Protein AF-A0A9P4YGN9-F1 (afdb_monomer)

Radius of gyration: 20.14 Å; Cα contacts (8 Å, |Δi|>4): 136; chains: 1; bounding box: 48×30×46 Å

Nearest PDB structures (foldseek):
  3uib-assembly1_A  TM=5.111E-01  e=1.344E-01  Leishmania major
  6cqh-assembly2_B  TM=7.975E-01  e=5.232E-01  Homo sapiens
  5ax3-assembly1_A  TM=6.054E-01  e=2.167E+00  Homo sapiens
  6b2q-assembly1_A  TM=4.683E-01  e=1.098E+00  Mycobacterium tuberculosis
  6xms-assembly1_A  TM=5.790E-01  e=3.778E+00  Saccharomyces cerevisiae S288C

Mean predicted aligned error: 13.99 Å

pLDDT: mean 80.53, std 13.24, range [50.22, 95.88]

Sequence (123 aa):
MASVGTRIVGESGNQYIIERLLQEKKPPDIRVCLANNRTEKFILKSVHNFDYYHDDSITAFLKHINVLWNGFDETTPCEPFALWKGVDPVIKDSIAGLTDIDPKKRLTAQEILNHSWFQGVKD

InterPro domains:
  IPR011009 Protein kinase-like domain superfamily [SSF56112] (65-121)

Secondary structure (DSSP, 8-state):
-PPTT-EEE-TTS-EEEEEEEEEEETTTTEEEEEEE-SS-EEEEEPPP--GGGS--SHHHHHHHHHHHHHTSSSSS----GGG-TTS-HHHHHHHHHHT-SSTTTSPPHHHHHTSTTTTT---

Foldseek 3Di:
DDDQQDWDQDPVRQIKGFHAWPDADPVVGWTWTWIDSVPDIDIDIDDPPPVLPPDPDPVSVVVVVVVVVVCQDPVRHPDQLLRDPPDDNQVSVLVNLCPPPPPVSRDDPVRSCVGPVNPPDDD

Solvent-accessible surface area (backbone atoms only — not comparable to full-atom values): 7559 Å² total; per-residue (Å²): 132,86,51,70,72,34,75,46,69,48,96,88,70,49,56,34,33,29,70,38,81,75,45,79,42,77,87,68,82,37,36,32,28,38,25,32,60,90,84,54,81,44,81,48,65,55,72,78,84,54,82,65,71,79,44,88,46,69,64,40,53,50,50,48,53,47,51,57,46,65,62,39,35,99,89,45,58,77,72,53,70,70,70,56,82,96,59,59,69,57,58,32,53,54,52,36,33,62,61,38,85,53,74,89,69,29,52,49,79,70,58,51,62,71,31,75,74,46,62,86,69,77,132

Structure (mmCIF, N/CA/C/O backbone):
data_AF-A0A9P4YGN9-F1
#
_entry.id   AF-A0A9P4YGN9-F1
#
loop_
_atom_site.group_PDB
_atom_site.id
_atom_site.type_symbol
_atom_site.label_atom_id
_atom_site.label_alt_id
_atom_site.label_comp_id
_atom_site.label_asym_id
_atom_site.label_entity_id
_atom_site.label_seq_id
_atom_site.pdbx_PDB_ins_code
_atom_site.Cartn_x
_atom_site.Cartn_y
_atom_site.Cartn_z
_atom_site.occupancy
_atom_site.B_iso_or_equiv
_atom_site.auth_seq_id
_atom_site.auth_comp_id
_atom_site.auth_asym_id
_atom_site.auth_atom_id
_atom_site.pdbx_PDB_model_num
ATOM 1 N N . MET A 1 1 ? -2.400 -2.899 25.090 1.00 58.50 1 MET A N 1
ATOM 2 C CA . MET A 1 1 ? -2.646 -3.054 23.635 1.00 58.50 1 MET A CA 1
ATOM 3 C C . MET A 1 1 ? -4.144 -3.190 23.415 1.00 58.50 1 MET A C 1
ATOM 5 O O . MET A 1 1 ? -4.767 -3.946 24.148 1.00 58.50 1 MET A O 1
ATOM 9 N N . ALA A 1 2 ? -4.722 -2.446 22.473 1.00 63.22 2 ALA A N 1
ATOM 10 C CA . ALA A 1 2 ? -6.170 -2.385 22.280 1.00 63.22 2 ALA A CA 1
ATOM 11 C C . ALA A 1 2 ? -6.736 -3.723 21.753 1.00 63.22 2 ALA A C 1
ATOM 13 O O . ALA A 1 2 ? -6.263 -4.252 20.745 1.00 63.22 2 ALA A O 1
ATOM 14 N N . SER A 1 3 ? -7.711 -4.284 22.466 1.00 77.06 3 SER A N 1
ATOM 15 C CA . SER A 1 3 ? -8.490 -5.475 22.098 1.00 77.06 3 SER A CA 1
ATOM 16 C C . SER A 1 3 ? -9.819 -5.078 21.448 1.00 77.06 3 SER A C 1
ATOM 18 O O . SER A 1 3 ? -10.210 -3.911 21.483 1.00 77.06 3 SER A O 1
ATOM 20 N N . VAL A 1 4 ? -10.552 -6.042 20.887 1.00 85.44 4 VAL A N 1
ATOM 21 C CA . VAL A 1 4 ? -11.946 -5.816 20.465 1.00 85.44 4 VAL A CA 1
ATOM 22 C C . VAL A 1 4 ? -12.747 -5.190 21.616 1.00 85.44 4 VAL A C 1
ATOM 24 O O . VAL A 1 4 ? -12.571 -5.568 22.774 1.00 85.44 4 VAL A O 1
ATOM 27 N N . GLY A 1 5 ? -13.558 -4.179 21.302 1.00 87.69 5 GLY A N 1
ATOM 28 C CA . GLY A 1 5 ? -14.295 -3.357 22.264 1.00 87.69 5 GLY A CA 1
ATOM 29 C C . GLY A 1 5 ? -13.498 -2.188 22.855 1.00 87.69 5 GLY A C 1
ATOM 30 O O . GLY A 1 5 ? -14.076 -1.339 23.530 1.00 87.69 5 GLY A O 1
ATOM 31 N N . THR A 1 6 ? -12.192 -2.090 22.588 1.00 91.69 6 THR A N 1
ATOM 32 C CA . THR A 1 6 ? -11.387 -0.958 23.067 1.00 91.69 6 THR A CA 1
ATOM 33 C C . THR A 1 6 ? -11.770 0.318 22.333 1.00 91.69 6 THR A C 1
ATOM 35 O O . THR A 1 6 ? -11.850 0.341 21.102 1.00 91.69 6 THR A O 1
ATOM 38 N N . ARG A 1 7 ? -11.949 1.394 23.100 1.00 92.44 7 ARG A N 1
ATOM 39 C CA . ARG A 1 7 ? -12.134 2.745 22.578 1.00 92.44 7 ARG A CA 1
ATOM 40 C C . ARG A 1 7 ? -10.779 3.410 22.350 1.00 92.44 7 ARG A C 1
ATOM 42 O O . ARG A 1 7 ? -9.950 3.447 23.256 1.00 92.44 7 ARG A O 1
ATOM 49 N N . ILE A 1 8 ? -10.582 3.954 21.158 1.00 90.12 8 ILE A N 1
ATOM 50 C CA . ILE A 1 8 ? -9.401 4.716 20.752 1.00 90.12 8 ILE A CA 1
ATOM 51 C C . ILE A 1 8 ? -9.837 6.146 20.457 1.00 90.12 8 ILE A C 1
ATOM 53 O O . ILE A 1 8 ? -10.877 6.362 19.838 1.00 90.12 8 ILE A O 1
ATOM 57 N N . VAL A 1 9 ? -9.034 7.113 20.888 1.00 91.12 9 VAL A N 1
ATOM 58 C CA . VAL A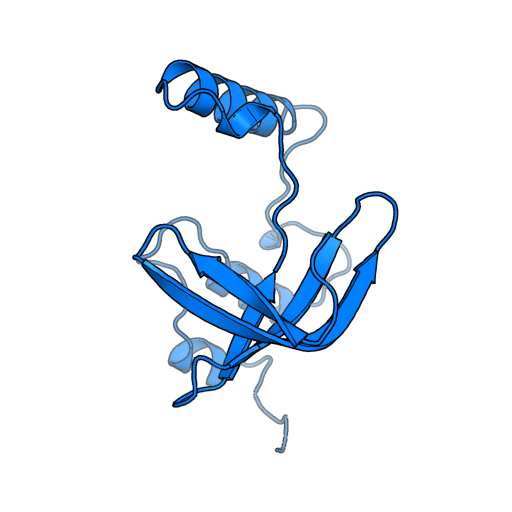 1 9 ? -9.186 8.519 20.512 1.00 91.12 9 VAL A CA 1
ATOM 59 C C . VAL A 1 9 ? -7.988 8.880 19.644 1.00 91.12 9 VAL A C 1
ATOM 61 O O . VAL A 1 9 ? -6.852 8.718 20.082 1.00 91.12 9 VAL A O 1
ATOM 64 N N . GLY A 1 10 ? -8.236 9.281 18.399 1.00 84.88 10 GLY A N 1
ATOM 65 C CA . GLY A 1 10 ? -7.186 9.789 17.519 1.00 84.88 10 GLY A CA 1
ATOM 66 C C . G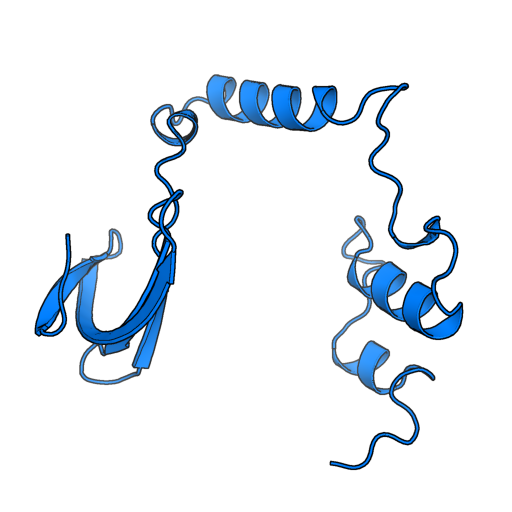LY A 1 10 ? -6.774 11.205 17.916 1.00 84.88 10 GLY A C 1
ATOM 67 O O . GLY A 1 10 ? -7.530 11.908 18.583 1.00 84.88 10 GLY A O 1
ATOM 68 N N . GLU A 1 11 ? -5.611 11.659 17.455 1.00 82.38 11 GLU A N 1
ATOM 69 C CA . GLU A 1 11 ? -5.108 13.018 17.727 1.00 82.38 11 GLU A CA 1
ATOM 70 C C . GLU A 1 11 ? -6.025 14.122 17.182 1.00 82.38 11 GLU A C 1
ATOM 72 O O . GLU A 1 11 ? -6.102 15.209 17.741 1.00 82.38 11 GLU A O 1
ATOM 77 N N . SER A 1 12 ? -6.814 13.814 16.149 1.00 83.56 12 SER A N 1
ATOM 78 C CA . SER A 1 12 ? -7.887 14.683 15.649 1.00 83.56 12 SER A CA 1
ATOM 79 C C . SER A 1 12 ? -9.100 14.793 16.588 1.00 83.56 12 SER A C 1
ATOM 81 O O . SER A 1 12 ? -10.075 15.455 16.248 1.00 83.56 12 SER A O 1
ATOM 83 N N . GLY A 1 13 ? -9.095 14.113 17.740 1.00 88.69 13 GLY A N 1
ATOM 84 C CA . GLY A 1 13 ? -10.211 14.042 18.691 1.00 88.69 13 GLY A CA 1
ATOM 85 C C . GLY A 1 13 ? -11.294 13.019 18.326 1.00 88.69 13 GLY A C 1
ATOM 86 O O . GLY A 1 13 ? -12.186 12.744 19.131 1.00 88.69 13 GLY A O 1
ATOM 87 N N . ASN A 1 14 ? -11.207 12.412 17.139 1.00 89.69 14 ASN A N 1
ATOM 88 C CA . ASN A 1 14 ? -12.155 11.402 16.676 1.00 89.69 14 ASN A CA 1
ATOM 89 C C . ASN A 1 14 ? -12.0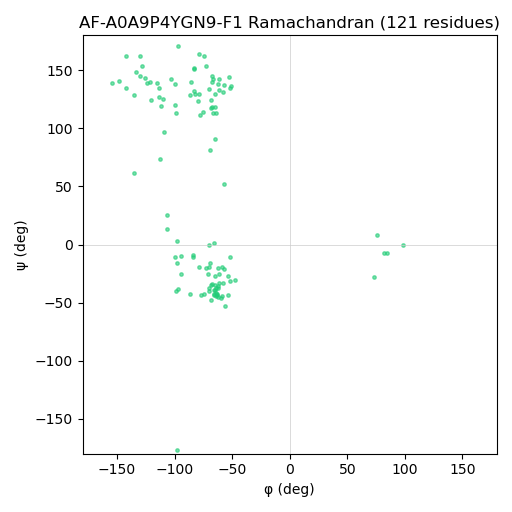80 10.122 17.511 1.00 89.69 14 ASN A C 1
ATOM 91 O O . ASN A 1 14 ? -11.000 9.675 17.900 1.00 89.69 14 ASN A O 1
ATOM 95 N N . GLN A 1 15 ? -13.235 9.507 17.757 1.00 94.19 15 GLN A N 1
ATOM 96 C CA . GLN A 1 15 ? -13.353 8.341 18.625 1.00 94.19 15 GLN A CA 1
ATOM 97 C C . GLN A 1 15 ? -13.766 7.107 17.843 1.00 94.19 15 GLN A C 1
ATOM 99 O O . GLN A 1 15 ? -14.723 7.133 17.073 1.00 94.19 15 GLN A O 1
ATOM 104 N N . TYR A 1 16 ? -13.078 6.009 18.118 1.00 94.44 16 TYR A N 1
ATOM 105 C CA . TYR A 1 16 ? -13.241 4.747 17.423 1.00 94.44 16 TYR A CA 1
ATOM 106 C C . TYR A 1 16 ? -13.414 3.618 18.429 1.00 94.44 16 TYR A C 1
ATOM 108 O O . TYR A 1 16 ? -12.786 3.624 19.487 1.00 94.44 16 TYR A O 1
ATOM 116 N N . ILE A 1 17 ? -14.233 2.628 18.101 1.00 95.12 17 ILE A N 1
ATOM 117 C CA . ILE A 1 17 ? -14.328 1.370 18.845 1.00 95.12 17 ILE A CA 1
ATOM 118 C C . ILE A 1 17 ? -13.807 0.263 17.939 1.00 95.12 17 ILE A C 1
ATOM 120 O O . ILE A 1 17 ? -14.270 0.133 16.808 1.00 95.12 17 ILE A O 1
ATOM 124 N N . ILE A 1 18 ? -12.851 -0.531 18.424 1.00 94.75 18 ILE A N 1
ATOM 125 C CA . ILE A 1 18 ? -12.366 -1.698 17.678 1.00 94.75 18 ILE A CA 1
ATOM 126 C C . ILE A 1 18 ? -13.474 -2.749 17.622 1.00 94.75 18 ILE A C 1
ATOM 128 O O . ILE A 1 18 ? -13.855 -3.305 18.650 1.00 94.75 18 ILE A O 1
ATOM 132 N N . GLU A 1 19 ? -13.935 -3.076 16.421 1.00 93.81 19 GLU A N 1
ATOM 133 C CA . GLU A 1 19 ? -14.906 -4.149 16.190 1.00 93.81 19 GLU A CA 1
ATOM 134 C C . GLU A 1 19 ? -14.221 -5.500 16.021 1.00 93.81 19 GLU A C 1
ATOM 136 O O . GLU A 1 19 ? -14.696 -6.517 16.524 1.00 93.81 19 GLU A O 1
ATOM 141 N N . ARG A 1 20 ? -13.114 -5.530 15.272 1.00 93.50 20 ARG A N 1
ATOM 142 C CA . ARG A 1 20 ? -12.480 -6.784 14.863 1.00 93.50 20 ARG A CA 1
ATOM 143 C C . ARG A 1 20 ? -10.995 -6.596 14.586 1.00 93.50 20 ARG A C 1
ATOM 145 O O . ARG A 1 20 ? -10.599 -5.642 13.926 1.00 93.50 20 ARG A O 1
ATOM 152 N N . LEU A 1 21 ? -10.184 -7.553 15.023 1.00 92.00 21 LEU A N 1
ATOM 153 C CA . LEU A 1 21 ? -8.799 -7.697 14.578 1.00 92.00 21 LEU A CA 1
ATOM 154 C C . LEU A 1 21 ? -8.784 -8.398 13.212 1.00 92.00 21 LEU A C 1
ATOM 156 O O . LEU A 1 21 ? -9.345 -9.484 13.067 1.00 92.00 21 LEU A O 1
ATOM 160 N N . LEU A 1 22 ? -8.181 -7.761 12.212 1.00 92.81 22 LEU A N 1
ATOM 161 C CA . LEU A 1 22 ? -8.072 -8.282 10.845 1.00 92.81 22 LEU A CA 1
ATOM 162 C C . LEU A 1 22 ? -6.726 -8.963 10.604 1.00 92.81 22 LEU A C 1
ATOM 164 O O . LEU A 1 22 ? -6.672 -9.989 9.937 1.00 92.81 22 LEU A O 1
ATOM 168 N N . GLN A 1 23 ? -5.651 -8.404 11.159 1.00 90.06 23 GLN A N 1
ATOM 169 C CA . GLN A 1 23 ? -4.305 -8.949 11.024 1.00 90.06 23 GLN A CA 1
ATOM 170 C C . GLN A 1 23 ? -3.485 -8.658 12.277 1.00 90.06 23 GLN A C 1
ATOM 172 O O . GLN A 1 23 ? -3.547 -7.555 12.821 1.00 90.06 23 GLN A O 1
ATOM 177 N N . GLU A 1 24 ? -2.674 -9.629 12.686 1.00 89.06 24 GLU A N 1
ATOM 178 C CA . GLU A 1 24 ? -1.637 -9.471 13.700 1.00 89.06 24 GLU A CA 1
ATOM 179 C C . GLU A 1 24 ? -0.354 -10.145 13.207 1.00 89.06 24 GLU A C 1
ATOM 181 O O . GLU A 1 24 ? -0.378 -11.295 12.768 1.00 89.06 24 GLU A O 1
ATOM 186 N N . LYS A 1 25 ? 0.762 -9.417 13.251 1.00 82.81 25 LYS A N 1
ATOM 187 C CA . LYS A 1 25 ? 2.100 -9.934 12.953 1.00 82.81 25 LYS A CA 1
ATOM 188 C C . LYS A 1 25 ? 2.983 -9.727 14.179 1.00 82.81 25 LYS A C 1
ATOM 190 O O . LYS A 1 25 ? 2.884 -8.691 14.821 1.00 82.81 25 LYS A O 1
ATOM 195 N N . LYS A 1 26 ? 3.829 -10.712 14.490 1.00 80.81 26 LYS A N 1
ATOM 196 C CA . LYS A 1 26 ? 4.853 -10.651 15.542 1.00 80.81 26 LYS A CA 1
ATOM 197 C C . LYS A 1 26 ? 6.122 -11.371 15.081 1.00 80.81 26 LYS A C 1
ATOM 199 O O . LYS A 1 26 ? 6.000 -12.507 14.630 1.00 80.81 26 LYS A O 1
ATOM 204 N N . PRO A 1 27 ? 7.323 -10.805 15.277 1.00 71.56 27 PRO A N 1
ATOM 205 C CA . PRO A 1 27 ? 7.690 -9.394 15.163 1.00 71.56 27 PRO A CA 1
ATOM 206 C C . PRO A 1 27 ? 7.740 -8.942 13.682 1.00 71.56 27 PRO A C 1
ATOM 208 O O . PRO A 1 27 ? 8.006 -9.755 12.793 1.00 71.56 27 PRO A O 1
ATOM 211 N N . PRO A 1 28 ? 7.519 -7.650 13.388 1.00 63.47 28 PRO A N 1
ATOM 212 C CA . PRO A 1 28 ? 7.184 -6.590 14.335 1.00 63.47 28 PRO A CA 1
ATOM 213 C C . PRO A 1 28 ? 5.666 -6.599 14.638 1.00 63.47 28 PRO A C 1
ATOM 215 O O . PRO A 1 28 ? 4.903 -7.084 13.805 1.00 63.47 28 PRO A O 1
ATOM 218 N N . ASP A 1 29 ? 5.268 -6.143 15.838 1.00 74.56 29 ASP A N 1
ATOM 219 C CA . ASP A 1 29 ? 3.896 -6.050 16.417 1.00 74.56 29 ASP A CA 1
ATOM 220 C C . ASP A 1 29 ? 2.875 -5.218 15.568 1.00 74.56 29 ASP A C 1
ATOM 222 O O . ASP A 1 29 ? 2.257 -4.261 16.046 1.00 74.56 29 ASP A O 1
ATOM 226 N N . ILE A 1 30 ? 2.722 -5.516 14.271 1.00 82.75 30 ILE A N 1
ATOM 227 C CA . ILE A 1 30 ? 1.777 -4.831 13.373 1.00 82.75 30 ILE A CA 1
ATOM 228 C C . ILE A 1 30 ? 0.391 -5.391 13.641 1.00 82.75 30 ILE A C 1
ATOM 230 O O . ILE A 1 30 ? 0.174 -6.602 13.551 1.00 82.75 30 ILE A O 1
ATOM 234 N N . ARG A 1 31 ? -0.577 -4.502 13.862 1.00 87.56 31 ARG A N 1
ATOM 235 C CA . ARG A 1 31 ? -1.995 -4.855 13.925 1.00 87.56 31 ARG A CA 1
ATOM 236 C C . ARG A 1 31 ? -2.806 -4.049 12.930 1.00 87.56 31 ARG A C 1
ATOM 238 O O . ARG A 1 31 ? -2.585 -2.853 12.765 1.00 87.56 31 ARG A O 1
ATOM 245 N N . VAL A 1 32 ? -3.754 -4.710 12.283 1.00 91.94 32 VAL A N 1
ATOM 246 C CA . VAL A 1 32 ? -4.768 -4.075 11.439 1.00 91.94 32 VAL A CA 1
ATOM 247 C C . VAL A 1 32 ? -6.122 -4.432 12.026 1.00 91.94 32 VAL A C 1
ATOM 249 O O . VAL A 1 32 ? -6.428 -5.610 12.203 1.00 91.94 32 VAL A O 1
ATOM 252 N N . CYS A 1 33 ? -6.925 -3.425 12.341 1.00 92.94 33 CYS A N 1
ATOM 253 C CA . CYS A 1 33 ? -8.216 -3.569 12.994 1.00 92.94 33 CYS A CA 1
ATOM 254 C C . CYS A 1 33 ? -9.309 -2.886 12.174 1.00 92.94 33 CYS A C 1
ATOM 256 O O . CYS A 1 33 ? -9.102 -1.803 11.633 1.00 92.94 33 CYS A O 1
ATOM 258 N N . LEU A 1 34 ? -10.493 -3.488 12.148 1.00 94.44 34 LEU A N 1
ATOM 259 C CA . LEU A 1 34 ? -11.724 -2.809 11.775 1.00 94.44 34 LEU A CA 1
ATOM 260 C C . LEU A 1 34 ? -12.251 -2.065 13.003 1.00 94.44 34 LEU A C 1
ATOM 262 O O . LEU A 1 34 ? -12.382 -2.658 14.080 1.00 94.44 34 LEU A O 1
ATOM 266 N N . ALA A 1 35 ? -12.562 -0.789 12.842 1.00 95.88 35 ALA A N 1
ATOM 267 C CA . ALA A 1 35 ? -13.158 0.045 13.870 1.00 95.88 35 ALA A CA 1
ATOM 268 C C . ALA A 1 35 ? -14.382 0.786 13.329 1.00 95.88 35 ALA A C 1
ATOM 270 O O . ALA A 1 35 ? -14.533 0.927 12.118 1.00 95.88 35 ALA A O 1
ATOM 271 N N . ASN A 1 36 ? -15.235 1.289 14.215 1.00 94.88 36 ASN A N 1
ATOM 272 C CA . ASN A 1 36 ? -16.321 2.194 13.845 1.00 94.88 36 ASN A CA 1
ATOM 273 C C . ASN A 1 36 ? -16.314 3.455 14.712 1.00 94.88 36 ASN A C 1
ATOM 275 O O . ASN A 1 36 ? -15.865 3.416 15.860 1.00 94.88 36 ASN A O 1
ATOM 279 N N . ASN A 1 37 ? -16.849 4.552 14.179 1.00 92.56 37 ASN A N 1
ATOM 280 C CA . ASN A 1 37 ? -17.112 5.792 14.921 1.00 92.56 37 ASN A CA 1
ATOM 281 C C . ASN A 1 37 ? -18.620 5.996 15.191 1.00 92.56 37 ASN A C 1
ATOM 283 O O . ASN A 1 37 ? -19.065 7.128 15.358 1.00 92.56 37 ASN A O 1
ATOM 287 N N . ARG A 1 38 ? -19.402 4.902 15.235 1.00 87.56 38 ARG A N 1
ATOM 288 C CA . ARG A 1 38 ? -20.883 4.821 15.235 1.00 87.56 38 ARG A CA 1
ATOM 289 C C . ARG A 1 38 ? -21.565 5.117 13.902 1.00 87.56 38 ARG A C 1
ATOM 291 O O . ARG A 1 38 ? -22.644 4.580 13.672 1.00 87.56 38 ARG A O 1
ATOM 298 N N . THR A 1 39 ? -20.958 5.932 13.050 1.00 91.06 39 THR A N 1
ATOM 299 C CA . THR A 1 39 ? -21.538 6.337 11.762 1.00 91.06 39 THR A CA 1
ATOM 300 C C . THR A 1 39 ? -20.966 5.512 10.613 1.00 91.06 39 THR A C 1
ATOM 302 O O . THR A 1 39 ? -21.688 5.102 9.710 1.00 91.06 39 THR A O 1
A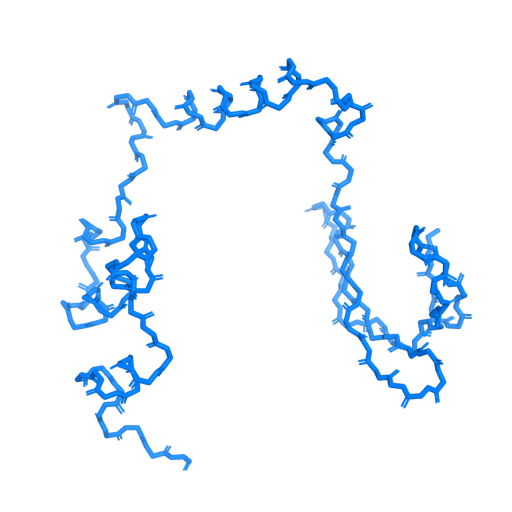TOM 305 N N . GLU A 1 40 ? -19.665 5.240 10.665 1.00 94.31 40 GLU A N 1
ATOM 306 C CA . GLU A 1 40 ? -18.876 4.688 9.568 1.00 94.31 40 GLU A CA 1
ATOM 307 C C . GLU A 1 40 ? -17.842 3.680 10.078 1.00 94.31 40 GLU A C 1
ATOM 309 O O . GLU A 1 40 ? -17.501 3.646 11.268 1.00 94.31 40 GLU A O 1
ATOM 314 N N . LYS A 1 41 ? -17.334 2.856 9.156 1.00 94.88 41 LYS A N 1
ATOM 315 C CA . LYS A 1 41 ? -16.296 1.853 9.414 1.00 94.88 41 LYS A CA 1
ATOM 316 C C . LYS A 1 41 ? -14.938 2.322 8.900 1.00 94.88 41 LYS A C 1
ATOM 318 O O . LYS A 1 41 ? -14.837 2.885 7.817 1.00 94.88 41 LYS A O 1
ATOM 323 N N . PHE A 1 42 ? -13.894 2.006 9.655 1.00 95.06 42 PHE A N 1
ATOM 324 C CA . PHE A 1 42 ? -12.514 2.413 9.412 1.00 95.06 42 PHE A CA 1
ATOM 325 C C . PHE A 1 42 ? -11.565 1.232 9.551 1.00 95.06 42 PHE A C 1
ATOM 327 O O . PHE A 1 42 ? -11.766 0.347 10.383 1.00 95.06 42 PHE A O 1
ATOM 334 N N . ILE A 1 43 ? -10.480 1.266 8.782 1.00 94.25 43 ILE A N 1
ATOM 335 C CA . ILE A 1 43 ? -9.341 0.371 8.967 1.00 94.25 43 ILE A CA 1
ATOM 336 C C . ILE A 1 43 ? -8.267 1.129 9.743 1.00 94.25 43 ILE A C 1
ATOM 338 O O . ILE A 1 43 ? -7.684 2.085 9.237 1.00 94.25 43 ILE A O 1
ATOM 342 N N . LEU A 1 44 ? -8.003 0.701 10.976 1.00 91.62 44 LEU A N 1
ATOM 343 C CA . LEU A 1 44 ? -6.944 1.247 11.818 1.00 91.62 44 LEU A CA 1
ATOM 344 C C . LEU A 1 44 ? -5.736 0.318 11.763 1.00 91.62 44 LEU A C 1
ATOM 346 O O . LEU A 1 44 ? -5.824 -0.851 12.142 1.00 91.62 44 LEU A O 1
ATOM 350 N N . LYS A 1 45 ? -4.600 0.840 11.306 1.00 90.06 45 LYS A N 1
ATOM 351 C CA . LYS A 1 45 ? -3.334 0.110 11.254 1.00 90.06 45 LYS 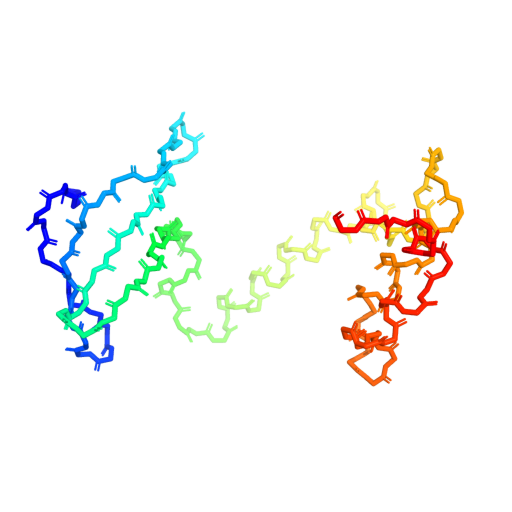A CA 1
ATOM 352 C C . LYS A 1 45 ? -2.380 0.682 12.290 1.00 90.06 45 LYS A C 1
ATOM 354 O O . LYS A 1 45 ? -2.086 1.873 12.270 1.00 90.06 45 LYS A O 1
ATOM 359 N N . SER A 1 46 ? -1.869 -0.172 13.168 1.00 83.19 46 SER A N 1
ATOM 360 C CA . SER A 1 46 ? -0.745 0.181 14.022 1.00 83.19 46 SER A CA 1
ATOM 361 C C . SER A 1 46 ? 0.471 0.423 13.141 1.00 83.19 46 SER A C 1
ATOM 363 O O . SER A 1 46 ? 0.929 -0.471 12.424 1.00 83.19 46 SER A O 1
ATOM 365 N N . VAL A 1 47 ? 0.973 1.648 13.189 1.00 73.00 47 VAL A N 1
ATOM 366 C CA . VAL A 1 47 ? 2.292 1.969 12.666 1.00 73.00 47 VAL A CA 1
ATOM 367 C C . VAL A 1 47 ? 3.274 1.610 13.766 1.00 73.00 47 VAL A C 1
ATOM 369 O O . VAL A 1 47 ? 3.040 1.917 14.936 1.00 73.00 47 VAL A O 1
ATOM 372 N N . HIS A 1 48 ? 4.336 0.894 13.410 1.00 66.56 48 HIS A N 1
ATOM 373 C CA . HIS A 1 48 ? 5.396 0.672 14.372 1.00 66.56 48 HIS A CA 1
ATOM 374 C C . HIS A 1 48 ? 5.917 1.997 14.861 1.00 66.56 48 HIS A C 1
ATOM 376 O O . HIS A 1 48 ? 6.120 2.916 14.069 1.00 66.56 48 HIS A O 1
ATOM 382 N N . ASN A 1 49 ? 6.141 2.053 16.169 1.00 59.12 49 ASN A N 1
ATOM 383 C CA . ASN A 1 49 ? 6.890 3.129 16.751 1.00 59.12 49 ASN A CA 1
ATOM 384 C C . ASN A 1 49 ? 8.340 2.974 16.302 1.00 59.12 49 ASN A C 1
ATOM 386 O O . ASN A 1 49 ? 9.164 2.343 16.954 1.00 59.12 49 ASN A O 1
ATOM 390 N N . PHE A 1 50 ? 8.601 3.440 15.093 1.00 59.56 50 PHE A N 1
ATOM 391 C CA . PHE A 1 50 ? 9.931 3.716 14.628 1.00 59.56 50 PHE A CA 1
ATOM 392 C C . PHE A 1 50 ? 10.408 4.835 15.551 1.00 59.56 50 PHE A C 1
ATOM 394 O O . PHE A 1 50 ? 9.852 5.930 15.501 1.00 59.56 50 PHE A O 1
ATOM 401 N N . ASP A 1 51 ? 11.403 4.561 16.402 1.00 55.66 51 ASP A N 1
ATOM 402 C CA . ASP A 1 51 ? 11.994 5.542 17.337 1.00 55.66 51 ASP A CA 1
ATOM 403 C C . ASP A 1 51 ? 12.429 6.854 16.642 1.00 55.66 51 ASP A C 1
ATOM 405 O O . ASP A 1 51 ? 12.718 7.862 17.274 1.00 55.66 51 ASP A O 1
ATOM 409 N N . TYR A 1 52 ? 12.434 6.838 15.314 1.00 51.69 52 TYR A N 1
ATOM 410 C CA . TYR A 1 52 ? 12.686 7.919 14.382 1.00 51.69 52 TYR A CA 1
ATOM 411 C C . TYR A 1 52 ? 11.595 9.007 14.306 1.00 51.69 52 TYR A C 1
ATOM 413 O O . TYR A 1 52 ? 11.911 10.087 13.821 1.00 51.69 52 TYR A O 1
ATOM 421 N N . TYR A 1 53 ? 10.351 8.764 14.747 1.00 50.22 53 TYR A N 1
ATOM 422 C CA . TYR A 1 53 ? 9.251 9.753 14.676 1.00 50.22 53 TYR A CA 1
ATOM 423 C C . TYR A 1 53 ? 9.000 10.530 15.983 1.00 50.22 53 TYR A C 1
ATOM 425 O O . TYR A 1 53 ? 8.074 11.327 16.027 1.00 50.22 53 TYR A O 1
ATOM 433 N N . HIS A 1 54 ? 9.789 10.320 17.047 1.00 55.25 54 HIS A N 1
ATOM 434 C CA . HIS A 1 54 ? 9.638 11.087 18.309 1.00 55.25 54 HIS A CA 1
ATOM 435 C C . HIS A 1 54 ? 10.345 12.432 18.309 1.00 55.25 54 HIS A C 1
ATOM 437 O O . HIS A 1 54 ? 10.177 13.221 19.234 1.00 55.25 54 HIS A O 1
ATOM 443 N N . ASP A 1 55 ? 11.180 12.665 17.308 1.00 57.25 55 ASP A N 1
ATOM 444 C CA . ASP A 1 55 ? 11.882 13.918 17.143 1.00 57.25 55 ASP A CA 1
ATOM 445 C C . ASP A 1 55 ? 11.258 14.627 15.939 1.00 57.25 55 ASP A C 1
ATOM 447 O O . ASP A 1 55 ? 11.577 14.339 14.789 1.00 57.25 55 ASP A O 1
ATOM 451 N N . ASP A 1 56 ? 10.327 15.544 16.217 1.00 58.19 56 ASP A N 1
ATOM 452 C CA . ASP A 1 56 ? 9.685 16.406 15.214 1.00 58.19 56 ASP A CA 1
ATOM 453 C C . ASP A 1 56 ? 10.679 17.386 14.563 1.00 58.19 56 ASP A C 1
ATOM 455 O O . ASP A 1 56 ? 10.305 18.217 13.727 1.00 58.19 56 ASP A O 1
ATOM 459 N N . SER A 1 57 ? 11.964 17.343 14.939 1.00 66.56 57 SER A N 1
ATOM 460 C CA . SER A 1 57 ? 12.962 18.167 14.287 1.00 66.56 57 SER A CA 1
ATOM 461 C C . SER A 1 57 ? 13.179 17.719 12.846 1.00 66.56 57 SER A C 1
ATOM 463 O O . SER A 1 57 ? 13.313 16.540 12.503 1.00 66.56 57 SER A O 1
ATOM 465 N N . ILE A 1 58 ? 13.337 18.721 11.985 1.00 64.50 58 ILE A N 1
ATOM 466 C CA . ILE A 1 58 ? 13.823 18.561 10.613 1.00 64.50 58 ILE A CA 1
ATOM 467 C C . ILE A 1 58 ? 15.087 17.678 10.583 1.00 64.50 58 ILE A C 1
ATOM 469 O O . ILE A 1 58 ? 15.290 16.928 9.634 1.00 64.50 58 ILE A O 1
ATOM 473 N N . THR A 1 59 ? 15.909 17.692 11.636 1.00 66.75 59 THR A N 1
ATOM 474 C CA . THR A 1 59 ? 17.119 16.873 11.767 1.00 66.75 59 THR A CA 1
ATOM 475 C C . THR A 1 59 ? 16.830 15.373 11.792 1.00 66.75 59 THR A C 1
ATOM 477 O O . THR A 1 59 ? 17.539 14.614 11.128 1.00 66.75 59 THR A O 1
ATOM 480 N N . ALA A 1 60 ? 15.803 14.920 12.510 1.00 63.00 60 ALA A N 1
ATOM 481 C CA . ALA A 1 60 ? 15.441 13.504 12.551 1.00 63.00 60 ALA A CA 1
ATOM 482 C C . ALA A 1 60 ? 14.851 13.027 11.220 1.00 63.00 60 ALA A C 1
ATOM 484 O O . ALA A 1 60 ? 15.231 11.964 10.720 1.00 63.00 60 ALA A O 1
ATOM 485 N N . PHE A 1 61 ? 14.022 13.859 10.584 1.00 63.41 61 PHE A N 1
ATOM 486 C CA . PHE A 1 61 ? 13.519 13.602 9.234 1.00 63.41 61 PHE A CA 1
ATOM 487 C C . PHE A 1 61 ? 14.651 13.540 8.195 1.00 63.41 61 PHE A C 1
ATOM 489 O O . PHE A 1 61 ? 14.717 12.602 7.400 1.00 63.41 61 PHE A O 1
ATOM 496 N N . LEU A 1 62 ? 15.601 14.479 8.235 1.00 66.62 62 LEU A N 1
ATOM 497 C CA . LEU A 1 62 ? 16.775 14.472 7.357 1.00 66.62 62 LEU A CA 1
ATOM 498 C C . LEU A 1 62 ? 17.679 13.266 7.622 1.00 66.62 62 LEU A C 1
ATOM 500 O O . LEU A 1 62 ? 18.175 12.658 6.677 1.00 66.62 62 LEU A O 1
ATOM 504 N N . LYS A 1 63 ? 17.860 12.871 8.886 1.00 66.06 63 LYS A N 1
ATOM 505 C CA . LYS A 1 63 ? 18.590 11.648 9.243 1.00 66.06 63 LYS A CA 1
ATOM 506 C C . LYS A 1 63 ? 17.895 10.407 8.682 1.00 66.06 63 LYS A C 1
ATOM 508 O O . LYS A 1 63 ? 18.581 9.501 8.223 1.00 66.06 63 LYS A O 1
ATOM 513 N N . HIS A 1 64 ? 16.564 10.372 8.669 1.00 64.88 64 HIS A N 1
ATOM 514 C CA . HIS A 1 64 ? 15.795 9.276 8.083 1.00 64.88 64 HIS A CA 1
ATOM 515 C C . HIS A 1 64 ? 15.916 9.224 6.559 1.00 64.88 64 HIS A C 1
ATOM 517 O O . HIS A 1 64 ? 16.232 8.162 6.023 1.00 64.88 64 HIS A O 1
ATOM 523 N N . ILE A 1 65 ? 15.750 10.362 5.873 1.00 69.56 65 ILE A N 1
ATOM 524 C CA . ILE A 1 65 ? 16.035 10.455 4.435 1.00 69.56 65 ILE A CA 1
ATOM 525 C C . ILE A 1 65 ? 17.452 9.965 4.170 1.00 69.56 65 ILE A C 1
ATOM 527 O O . ILE A 1 65 ? 17.647 9.172 3.263 1.00 69.56 65 ILE A O 1
ATOM 531 N N . ASN A 1 66 ? 18.422 10.360 4.993 1.00 65.06 66 ASN A N 1
ATOM 532 C CA . ASN A 1 66 ? 19.802 9.931 4.836 1.00 65.06 66 ASN A CA 1
ATOM 533 C C . ASN A 1 66 ? 19.975 8.419 5.065 1.00 65.06 66 ASN A C 1
ATOM 535 O O . ASN A 1 66 ? 20.718 7.787 4.334 1.00 65.06 66 ASN A O 1
ATOM 539 N N . VAL A 1 67 ? 19.297 7.795 6.033 1.00 66.12 67 VAL A N 1
ATOM 540 C CA . VAL A 1 67 ? 19.351 6.329 6.222 1.00 66.12 67 VAL A CA 1
ATOM 541 C C . VAL A 1 67 ? 18.714 5.591 5.045 1.00 66.12 67 VAL A C 1
ATOM 543 O O . VAL A 1 67 ? 19.292 4.620 4.569 1.00 66.12 67 VAL A O 1
ATOM 546 N N . LEU A 1 68 ? 17.562 6.052 4.551 1.00 68.94 68 LEU A N 1
ATOM 547 C CA . LEU A 1 68 ? 16.941 5.482 3.354 1.00 68.94 68 LEU A CA 1
ATOM 548 C C . LEU A 1 68 ? 17.839 5.671 2.127 1.00 68.94 68 LEU A C 1
ATOM 550 O O . LEU A 1 68 ? 18.044 4.728 1.377 1.00 68.94 68 LEU A O 1
ATOM 554 N N . TRP A 1 69 ? 18.421 6.859 1.963 1.00 63.50 69 TRP A N 1
ATOM 555 C CA . TRP A 1 69 ? 19.320 7.186 0.860 1.00 63.50 69 TRP A CA 1
ATOM 556 C C . TRP A 1 69 ? 20.622 6.387 0.920 1.00 63.50 69 TRP A C 1
ATOM 558 O O . TRP A 1 69 ? 21.045 5.861 -0.093 1.00 63.50 69 TRP A O 1
ATOM 568 N N . ASN A 1 70 ? 21.232 6.223 2.097 1.00 60.75 70 ASN A N 1
ATOM 569 C CA . ASN A 1 70 ? 22.427 5.387 2.271 1.00 60.75 70 ASN A CA 1
ATOM 570 C C . ASN A 1 70 ? 22.116 3.887 2.197 1.00 60.75 70 ASN A C 1
ATOM 572 O O . ASN A 1 70 ? 23.017 3.094 1.961 1.00 60.75 70 ASN A O 1
ATOM 576 N N . GLY A 1 71 ? 20.858 3.484 2.396 1.00 61.62 71 GLY A N 1
ATOM 577 C CA . GLY A 1 71 ? 20.396 2.142 2.039 1.00 61.62 71 GLY A CA 1
ATOM 578 C C . GLY A 1 71 ? 20.347 1.917 0.525 1.00 61.62 71 GLY A C 1
ATOM 579 O O . GLY A 1 71 ? 20.295 0.772 0.086 1.00 61.62 71 GLY A O 1
ATOM 580 N N . PHE A 1 72 ? 20.388 3.001 -0.253 1.00 61.84 72 PHE A N 1
ATOM 581 C CA . PHE A 1 72 ? 20.478 3.020 -1.704 1.00 61.84 72 PHE A CA 1
ATOM 582 C C . PHE A 1 72 ? 21.825 3.597 -2.148 1.00 61.84 72 PHE A C 1
ATOM 584 O O . PHE A 1 72 ? 21.912 4.729 -2.617 1.00 61.84 72 PHE A O 1
ATOM 591 N N . ASP A 1 73 ? 22.894 2.827 -1.981 1.00 59.66 73 ASP A N 1
ATOM 592 C CA . ASP A 1 73 ? 24.230 3.226 -2.426 1.00 59.66 73 ASP A CA 1
ATOM 593 C C . ASP A 1 73 ? 24.598 2.608 -3.789 1.00 59.66 73 ASP A C 1
ATOM 595 O O . ASP A 1 73 ? 23.801 1.918 -4.426 1.00 59.66 73 ASP A O 1
ATOM 599 N N . GLU A 1 74 ? 25.824 2.860 -4.254 1.00 59.31 74 GLU A N 1
ATOM 600 C CA . GLU A 1 74 ? 26.349 2.291 -5.505 1.00 59.31 74 GLU A CA 1
ATOM 601 C C . GLU A 1 74 ? 26.365 0.749 -5.508 1.00 59.31 74 GLU A C 1
ATOM 603 O O . GLU A 1 74 ? 26.408 0.134 -6.574 1.00 59.31 74 GLU A O 1
ATOM 608 N N . THR A 1 75 ? 26.314 0.115 -4.331 1.00 65.62 75 THR A N 1
ATOM 609 C CA . THR A 1 75 ? 26.326 -1.344 -4.157 1.00 65.62 75 THR A CA 1
ATOM 610 C C . THR A 1 75 ? 24.923 -1.944 -4.047 1.00 65.62 75 THR A C 1
ATOM 612 O O . THR A 1 75 ? 24.732 -3.105 -4.408 1.00 65.62 75 THR A O 1
ATOM 615 N N . THR A 1 76 ? 23.937 -1.160 -3.600 1.00 64.06 76 THR A N 1
ATOM 616 C CA . THR A 1 76 ? 22.527 -1.558 -3.464 1.00 64.06 76 THR A CA 1
ATOM 617 C C . THR A 1 76 ? 21.602 -0.464 -4.009 1.00 64.06 76 THR A C 1
ATOM 619 O O . THR A 1 76 ? 20.803 0.101 -3.262 1.00 64.06 76 THR A O 1
ATOM 622 N N . PRO A 1 77 ? 21.679 -0.115 -5.306 1.00 63.75 77 PRO A N 1
ATOM 623 C CA . PRO A 1 77 ? 20.818 0.924 -5.850 1.00 63.75 77 PRO A CA 1
ATOM 624 C C . PRO A 1 77 ? 19.349 0.507 -5.711 1.00 63.75 77 PRO A C 1
ATOM 626 O O . PRO A 1 77 ? 19.007 -0.663 -5.907 1.00 63.75 77 PRO A O 1
ATOM 629 N N . CYS A 1 78 ? 18.463 1.464 -5.407 1.00 67.75 78 CYS A N 1
ATOM 630 C CA . CYS A 1 78 ? 17.027 1.238 -5.568 1.00 67.75 78 CYS A CA 1
ATOM 631 C C . CYS A 1 78 ? 16.766 1.056 -7.059 1.00 67.75 78 CYS A C 1
ATOM 633 O O . CYS A 1 78 ? 16.600 2.036 -7.784 1.00 67.75 78 CYS A O 1
ATOM 635 N N . GLU A 1 79 ? 16.809 -0.182 -7.539 1.00 71.69 79 GLU A N 1
ATOM 636 C CA . GLU A 1 79 ? 16.540 -0.472 -8.935 1.00 71.69 79 GLU A CA 1
ATOM 637 C C . GLU A 1 79 ? 15.056 -0.151 -9.189 1.00 71.69 79 GLU A C 1
ATOM 639 O O . GLU A 1 79 ? 14.188 -0.822 -8.613 1.00 71.69 79 GLU A O 1
ATOM 644 N N . PRO A 1 80 ? 14.731 0.880 -10.003 1.00 73.38 80 PRO A N 1
ATOM 645 C CA . PRO A 1 80 ? 13.353 1.189 -10.342 1.00 73.38 80 PRO A CA 1
ATOM 646 C C . PRO A 1 80 ? 12.690 -0.068 -10.881 1.00 73.38 80 PRO A C 1
ATOM 648 O O . PRO A 1 80 ? 13.322 -0.837 -11.606 1.00 73.38 80 PRO A O 1
ATOM 651 N N . PHE A 1 81 ? 11.407 -0.265 -10.585 1.00 77.25 81 PHE A N 1
ATOM 652 C CA . PHE A 1 81 ? 10.683 -1.457 -11.034 1.00 77.25 81 PHE A CA 1
ATOM 653 C C . PHE A 1 81 ? 10.818 -1.692 -12.555 1.00 77.25 81 PHE A C 1
ATOM 655 O O . PHE A 1 81 ? 10.905 -2.828 -13.020 1.00 77.25 81 PHE A O 1
ATOM 662 N N . ALA A 1 82 ? 10.949 -0.605 -13.325 1.00 74.44 82 ALA A N 1
ATOM 663 C CA . ALA A 1 82 ? 11.229 -0.596 -14.761 1.00 74.44 82 ALA A CA 1
ATOM 664 C C . ALA A 1 82 ? 12.522 -1.331 -15.194 1.00 74.44 82 ALA A C 1
ATOM 666 O O . ALA A 1 82 ? 12.636 -1.738 -16.351 1.00 74.44 82 ALA A O 1
ATOM 667 N N . LEU A 1 83 ? 13.489 -1.537 -14.299 1.00 80.88 83 LEU A N 1
ATOM 668 C CA . LEU A 1 83 ? 14.763 -2.202 -14.594 1.00 80.88 83 LEU A CA 1
ATOM 669 C C . LEU A 1 83 ? 14.798 -3.681 -14.156 1.00 80.88 83 LEU A C 1
ATOM 671 O O . LEU A 1 83 ? 15.665 -4.430 -14.603 1.00 80.88 83 LEU A O 1
ATOM 675 N N . TRP A 1 84 ? 13.811 -4.150 -13.382 1.00 84.44 84 TRP A N 1
ATOM 676 C CA . TRP A 1 84 ? 13.807 -5.508 -12.822 1.00 84.44 84 TRP A CA 1
ATOM 677 C C . TRP A 1 84 ? 13.807 -6.595 -13.904 1.00 84.44 84 TRP A C 1
ATOM 679 O O . TRP A 1 84 ? 13.016 -6.570 -14.849 1.00 84.44 84 TRP A O 1
ATOM 689 N N . LYS A 1 85 ? 14.665 -7.608 -13.774 1.00 86.88 85 LYS A N 1
ATOM 690 C CA . LYS A 1 85 ? 14.757 -8.716 -14.744 1.00 86.88 85 LYS A CA 1
ATOM 691 C C . LYS A 1 85 ? 13.698 -9.791 -14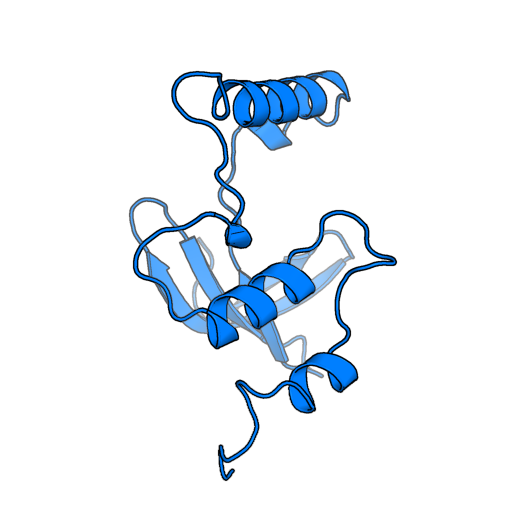.474 1.00 86.88 85 LYS A C 1
ATOM 693 O O . LYS A 1 85 ? 13.283 -9.990 -13.341 1.00 86.88 85 LYS A O 1
ATOM 698 N N . GLY A 1 86 ? 13.269 -10.501 -15.522 1.00 89.56 86 GLY A N 1
ATOM 699 C CA . GLY A 1 86 ? 12.326 -11.627 -15.401 1.00 89.56 86 GLY A CA 1
ATOM 700 C C . GLY A 1 86 ? 10.858 -11.242 -15.171 1.00 89.56 86 GLY A C 1
ATOM 701 O O . GLY A 1 86 ? 10.036 -12.115 -14.920 1.00 89.56 86 GLY A O 1
ATOM 702 N N . VAL A 1 87 ? 10.526 -9.955 -15.268 1.00 88.75 87 VAL A N 1
ATOM 703 C CA . VAL A 1 87 ? 9.152 -9.446 -15.185 1.00 88.75 87 VAL A CA 1
ATOM 704 C C . VAL A 1 87 ? 8.626 -9.194 -16.596 1.00 88.75 87 VAL A C 1
ATOM 706 O O . VAL A 1 87 ? 9.360 -8.657 -17.432 1.00 88.75 87 VAL A O 1
ATOM 709 N N . ASP A 1 88 ? 7.369 -9.572 -16.843 1.00 91.44 88 ASP A N 1
ATOM 710 C CA . ASP A 1 88 ? 6.686 -9.336 -18.116 1.00 91.44 88 ASP A CA 1
ATOM 711 C C . ASP A 1 88 ? 6.777 -7.845 -18.531 1.00 91.44 88 ASP A C 1
ATOM 713 O O . ASP A 1 88 ? 6.615 -6.955 -17.691 1.00 91.44 88 ASP A O 1
ATOM 717 N N . PRO A 1 89 ? 7.086 -7.526 -19.800 1.00 90.25 89 PRO A N 1
ATOM 718 C CA . PRO A 1 89 ? 7.263 -6.136 -20.218 1.00 90.25 89 PRO A CA 1
ATOM 719 C C . PRO A 1 89 ? 6.010 -5.268 -20.036 1.00 90.25 89 PRO A C 1
ATOM 721 O O . PRO A 1 89 ? 6.137 -4.091 -19.706 1.00 90.25 89 PRO A O 1
ATOM 724 N N . VAL A 1 90 ? 4.813 -5.836 -20.202 1.00 91.56 90 VAL A N 1
ATOM 725 C CA . VAL A 1 90 ? 3.540 -5.104 -20.146 1.00 91.56 90 VAL A CA 1
ATOM 726 C C . VAL A 1 90 ? 3.158 -4.794 -18.699 1.00 91.56 90 VAL A C 1
ATOM 728 O O . VAL A 1 90 ? 2.777 -3.663 -18.384 1.00 91.56 90 VAL A O 1
ATOM 731 N N . ILE A 1 91 ? 3.303 -5.756 -17.780 1.00 91.12 91 ILE A N 1
ATOM 732 C CA . ILE A 1 91 ? 3.090 -5.458 -16.350 1.00 91.12 91 ILE A CA 1
ATOM 733 C C . ILE A 1 91 ? 4.132 -4.459 -15.842 1.00 91.12 91 ILE A C 1
ATOM 735 O O . ILE A 1 91 ? 3.824 -3.594 -15.020 1.00 91.12 91 ILE A O 1
ATOM 739 N N . LYS A 1 92 ? 5.364 -4.544 -16.349 1.00 92.00 92 LYS A N 1
ATOM 740 C CA . LYS A 1 92 ? 6.441 -3.650 -15.942 1.00 92.00 92 LYS A CA 1
ATOM 741 C C . LYS A 1 92 ? 6.164 -2.201 -16.322 1.00 92.00 92 LYS A C 1
ATOM 743 O O . LYS A 1 92 ? 6.325 -1.331 -15.471 1.00 92.00 92 LYS A O 1
ATOM 748 N N . ASP A 1 93 ? 5.696 -1.969 -17.544 1.00 90.81 93 ASP A N 1
ATOM 749 C CA . ASP A 1 93 ? 5.269 -0.646 -18.009 1.00 90.81 93 ASP A CA 1
ATOM 750 C C . ASP A 1 93 ? 4.128 -0.082 -17.141 1.00 90.81 93 ASP A C 1
ATOM 752 O O . ASP A 1 93 ? 4.204 1.041 -16.643 1.00 90.81 93 ASP A O 1
ATOM 756 N N . SER A 1 94 ? 3.143 -0.930 -16.824 1.00 92.69 94 SER A N 1
ATOM 757 C CA . SER A 1 94 ? 2.006 -0.579 -15.956 1.00 92.69 94 SER A CA 1
ATOM 758 C C . SER A 1 94 ? 2.457 -0.074 -14.580 1.00 92.69 94 SER A C 1
ATOM 760 O O . SER A 1 94 ? 2.046 0.995 -14.121 1.00 92.69 94 SER A O 1
ATOM 762 N N . ILE A 1 95 ? 3.301 -0.853 -13.896 1.00 91.94 95 ILE A N 1
ATOM 763 C CA . ILE A 1 95 ? 3.771 -0.519 -12.547 1.00 91.94 95 ILE A CA 1
ATOM 764 C C . ILE A 1 95 ? 4.726 0.675 -12.589 1.00 91.94 95 ILE A C 1
ATOM 766 O O . ILE A 1 95 ? 4.658 1.522 -11.700 1.00 91.94 95 ILE A O 1
ATOM 770 N N . ALA A 1 96 ? 5.575 0.787 -13.614 1.00 90.38 96 ALA A N 1
ATOM 771 C CA . ALA A 1 96 ? 6.463 1.934 -13.782 1.00 90.38 96 ALA A CA 1
ATOM 772 C C . ALA A 1 96 ? 5.668 3.242 -13.901 1.00 90.38 96 ALA A C 1
ATOM 774 O O . ALA A 1 96 ? 5.958 4.193 -13.179 1.00 90.38 96 ALA A O 1
ATOM 775 N N . GLY A 1 97 ? 4.607 3.265 -14.713 1.00 91.50 97 GLY A N 1
ATOM 776 C CA . GLY A 1 97 ? 3.744 4.439 -14.838 1.00 91.50 97 GLY A CA 1
ATOM 777 C C . GLY A 1 97 ? 2.999 4.791 -13.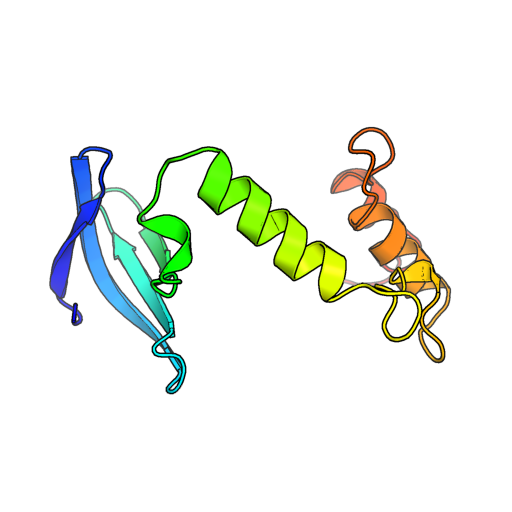544 1.00 91.50 97 GLY A C 1
ATOM 778 O O . GLY A 1 97 ? 2.876 5.965 -13.202 1.00 91.50 97 GLY A O 1
ATOM 779 N N . LEU A 1 98 ? 2.551 3.800 -12.763 1.00 93.12 98 LEU A N 1
ATOM 780 C CA . LEU A 1 98 ? 1.930 4.037 -11.448 1.00 93.12 98 LEU A CA 1
ATOM 781 C C . LEU A 1 98 ? 2.924 4.508 -10.375 1.00 93.12 98 LEU A C 1
ATOM 783 O O . LEU A 1 98 ? 2.522 5.146 -9.400 1.00 93.12 98 LEU A O 1
ATOM 787 N N . THR A 1 99 ? 4.205 4.174 -10.528 1.00 88.31 99 THR A N 1
ATOM 788 C CA . THR A 1 99 ? 5.262 4.458 -9.546 1.00 88.31 99 THR A CA 1
ATOM 789 C C . THR A 1 99 ? 6.198 5.588 -9.975 1.00 88.31 99 THR A C 1
ATOM 791 O O . THR A 1 99 ? 7.219 5.801 -9.323 1.00 88.31 99 THR A O 1
ATOM 794 N N . ASP A 1 100 ? 5.837 6.362 -11.009 1.00 86.00 100 ASP A N 1
ATOM 795 C CA . ASP A 1 100 ? 6.626 7.523 -11.427 1.00 86.00 100 ASP A CA 1
ATOM 796 C C . ASP A 1 100 ? 6.765 8.523 -10.263 1.00 86.00 100 ASP A C 1
ATOM 798 O O . ASP A 1 100 ? 5.800 8.862 -9.555 1.00 86.00 100 ASP A O 1
ATOM 802 N N . ILE A 1 101 ? 8.007 8.953 -10.036 1.00 81.38 101 ILE A N 1
ATOM 803 C CA . ILE A 1 101 ? 8.383 9.893 -8.979 1.00 81.38 101 ILE A CA 1
ATOM 804 C C . ILE A 1 101 ? 7.806 11.278 -9.282 1.00 81.38 101 ILE A C 1
ATOM 806 O O . ILE A 1 101 ? 7.396 11.976 -8.352 1.00 81.38 101 ILE A O 1
ATOM 810 N N . ASP A 1 102 ? 7.734 11.663 -10.558 1.00 80.06 102 ASP A N 1
ATOM 811 C CA . ASP A 1 102 ? 7.087 12.896 -10.985 1.00 80.06 102 ASP A CA 1
ATOM 812 C C . ASP A 1 102 ? 5.561 12.692 -10.995 1.00 80.06 102 ASP A C 1
ATOM 814 O O . ASP A 1 102 ? 5.026 11.970 -11.844 1.00 80.06 102 ASP A O 1
ATOM 818 N N . PRO A 1 103 ? 4.809 13.344 -10.088 1.00 85.75 103 PRO A N 1
ATOM 819 C CA . PRO A 1 103 ? 3.366 13.157 -10.002 1.00 85.75 103 PRO A CA 1
ATOM 820 C C . PRO A 1 103 ? 2.629 13.587 -11.276 1.00 85.75 103 PRO A C 1
ATOM 822 O O . PRO A 1 103 ? 1.504 13.148 -11.482 1.00 85.75 103 PRO A O 1
ATOM 825 N N . LYS A 1 104 ? 3.235 14.426 -12.131 1.00 89.62 104 LYS A N 1
ATOM 826 C CA . LYS A 1 104 ? 2.637 14.829 -13.415 1.00 89.62 104 LYS A CA 1
ATOM 827 C C . LYS A 1 104 ? 2.785 13.768 -14.504 1.00 89.62 104 LYS A C 1
ATOM 829 O O . LYS A 1 104 ? 2.070 13.836 -15.497 1.00 89.62 104 LYS A O 1
ATOM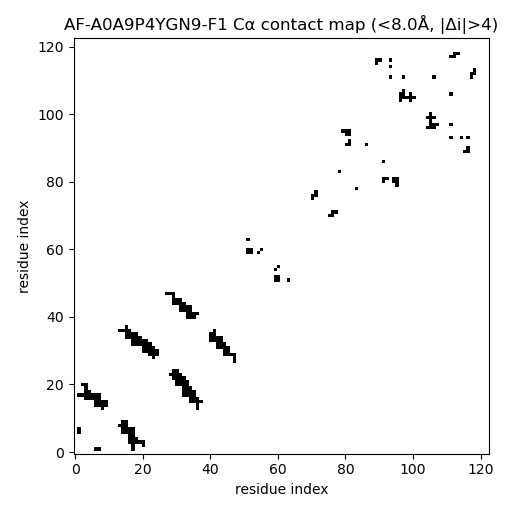 834 N N . LYS A 1 105 ? 3.728 12.840 -14.340 1.00 87.69 105 LYS A N 1
ATOM 835 C CA . LYS A 1 105 ? 3.961 11.716 -15.256 1.00 87.69 105 LYS A CA 1
ATOM 836 C C . LYS A 1 105 ? 3.308 10.426 -14.770 1.00 87.69 105 LYS A C 1
ATOM 838 O O . LYS A 1 105 ? 3.164 9.489 -15.547 1.00 87.69 105 LYS A O 1
ATOM 843 N N . ARG A 1 106 ? 2.915 10.382 -13.494 1.00 94.50 106 ARG A N 1
ATOM 844 C CA . ARG A 1 106 ? 2.268 9.225 -12.883 1.00 94.50 106 ARG A CA 1
ATOM 845 C C . ARG A 1 106 ? 0.904 8.957 -13.512 1.00 94.50 106 ARG A C 1
ATOM 847 O O . ARG A 1 106 ? 0.060 9.849 -13.559 1.00 94.50 106 ARG A O 1
ATOM 854 N N . LEU A 1 107 ? 0.677 7.706 -13.906 1.00 94.25 107 LEU A N 1
ATOM 855 C CA . LEU A 1 107 ? -0.601 7.260 -14.451 1.00 94.25 107 LEU A CA 1
ATOM 856 C C . LEU A 1 107 ? -1.726 7.413 -13.426 1.00 94.25 107 LEU A C 1
ATOM 858 O O . LEU A 1 107 ? -1.598 7.065 -12.247 1.00 94.25 107 LEU A O 1
ATOM 862 N N . THR A 1 108 ? -2.863 7.887 -13.907 1.00 94.56 108 THR A N 1
ATOM 863 C CA . THR A 1 108 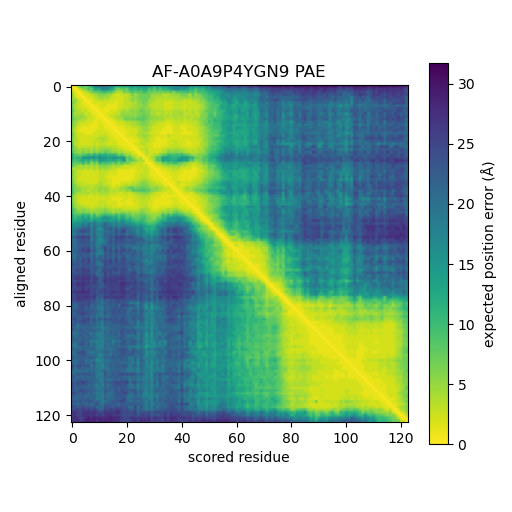? -4.118 7.933 -13.164 1.00 94.56 108 THR A CA 1
ATOM 864 C C . THR A 1 108 ? -4.806 6.567 -13.141 1.00 94.56 108 THR A C 1
ATOM 866 O O . THR A 1 108 ? -4.539 5.684 -13.959 1.00 94.56 108 THR A O 1
ATOM 869 N N . ALA A 1 109 ? -5.773 6.412 -12.230 1.00 92.19 109 ALA A N 1
ATOM 870 C CA . ALA A 1 109 ? -6.620 5.221 -12.167 1.00 92.19 109 ALA A CA 1
ATOM 871 C C . ALA A 1 109 ? -7.379 4.963 -13.484 1.00 92.19 109 ALA A C 1
ATOM 873 O O . ALA A 1 109 ? -7.603 3.818 -13.856 1.00 92.19 109 ALA A O 1
ATOM 874 N N . GLN A 1 110 ? -7.762 6.013 -14.212 1.00 91.69 110 GLN A N 1
ATOM 875 C CA . GLN A 1 110 ? -8.456 5.860 -15.488 1.00 91.69 110 GLN A CA 1
ATOM 876 C C . GLN A 1 110 ? -7.504 5.417 -16.606 1.00 91.69 110 GLN A C 1
ATOM 878 O O . GLN A 1 110 ? -7.852 4.545 -17.399 1.00 91.69 110 GLN A O 1
ATOM 883 N N . GLU A 1 111 ? -6.305 5.995 -16.676 1.00 92.81 111 GLU A N 1
ATOM 884 C CA . GLU A 1 111 ? -5.308 5.625 -17.687 1.00 92.81 111 GLU A CA 1
ATOM 885 C C . GLU A 1 111 ? -4.843 4.180 -17.510 1.00 92.81 111 GLU A C 1
ATOM 887 O O . GLU A 1 111 ? -4.757 3.444 -18.492 1.00 92.81 111 GLU A O 1
ATOM 892 N N . ILE A 1 112 ? -4.620 3.740 -16.266 1.00 92.56 112 ILE A N 1
ATOM 893 C CA . ILE A 1 112 ? -4.177 2.369 -16.002 1.00 92.56 112 ILE A CA 1
ATOM 894 C C . ILE A 1 112 ? -5.252 1.329 -16.337 1.00 92.56 112 ILE A C 1
ATOM 896 O O . ILE A 1 112 ? -4.918 0.262 -16.838 1.00 92.56 112 ILE A O 1
ATOM 900 N N . LEU A 1 113 ? -6.539 1.637 -16.145 1.00 91.31 113 LEU A N 1
ATOM 901 C CA . LEU A 1 113 ? -7.630 0.736 -16.540 1.00 91.31 113 LEU A CA 1
ATOM 902 C C . LEU A 1 113 ? -7.702 0.535 -18.060 1.00 91.31 113 LEU A C 1
ATOM 904 O O . LEU A 1 113 ? -8.133 -0.518 -18.519 1.00 91.31 113 LEU A O 1
ATOM 908 N N . ASN A 1 114 ? -7.244 1.515 -18.841 1.00 90.94 114 ASN A N 1
ATOM 909 C CA . ASN A 1 114 ? -7.148 1.391 -20.294 1.00 90.94 114 ASN A CA 1
ATOM 910 C C . ASN A 1 114 ? -5.858 0.691 -20.754 1.00 90.94 114 ASN A C 1
ATOM 912 O O . ASN A 1 114 ? -5.736 0.369 -21.938 1.00 90.94 114 ASN A O 1
ATOM 916 N N . HIS A 1 115 ? -4.903 0.445 -19.853 1.00 92.69 115 HIS A N 1
ATOM 917 C CA . HIS A 1 115 ? -3.612 -0.149 -20.180 1.00 92.69 115 HIS A CA 1
ATOM 918 C C . HIS A 1 115 ? -3.746 -1.609 -20.637 1.00 92.69 115 HIS A C 1
ATOM 920 O O . HIS A 1 115 ? -4.548 -2.372 -20.097 1.00 92.69 115 HIS A O 1
ATOM 926 N N . SER A 1 116 ? -2.903 -2.032 -21.586 1.00 90.50 116 SER A N 1
ATOM 927 C CA . SER A 1 116 ? -2.920 -3.374 -22.196 1.00 90.50 116 SER A CA 1
ATOM 928 C C . SER A 1 116 ? -2.865 -4.528 -21.192 1.00 90.50 116 SER A C 1
ATOM 930 O O . SER A 1 116 ? -3.384 -5.599 -21.476 1.00 90.50 116 SER A O 1
ATOM 932 N N . TRP A 1 117 ? -2.273 -4.312 -20.013 1.00 90.31 117 TRP A N 1
ATOM 933 C CA . TRP A 1 117 ? -2.252 -5.299 -18.925 1.00 90.31 117 TRP A CA 1
ATOM 934 C C . TRP A 1 117 ? -3.652 -5.656 -18.403 1.00 90.31 117 TRP A C 1
ATOM 936 O O . TRP A 1 117 ? -3.901 -6.799 -18.029 1.00 90.31 117 TRP A O 1
ATOM 946 N N . PHE A 1 118 ? -4.562 -4.681 -18.371 1.00 88.06 118 PHE A N 1
ATOM 947 C CA . PHE A 1 118 ? -5.923 -4.844 -17.854 1.00 88.06 118 PHE A CA 1
ATOM 948 C C . PHE A 1 118 ? -6.939 -5.185 -18.955 1.00 88.06 118 PHE A C 1
ATOM 950 O O . PHE A 1 118 ? -8.067 -5.577 -18.657 1.00 88.06 118 PHE A O 1
ATOM 957 N N . GLN A 1 119 ? -6.546 -5.099 -20.230 1.00 82.50 119 GLN A N 1
ATOM 958 C CA . GLN A 1 119 ? -7.404 -5.465 -21.354 1.00 82.50 119 GLN A CA 1
ATOM 959 C C . GLN A 1 119 ? -7.658 -6.980 -21.361 1.00 82.50 119 GLN A C 1
ATOM 961 O O . GLN A 1 119 ? -6.740 -7.782 -21.510 1.00 82.50 119 GLN A O 1
ATOM 966 N N . GLY A 1 120 ? -8.923 -7.383 -21.222 1.00 73.69 120 GLY A N 1
ATOM 967 C CA . GLY A 1 120 ? -9.335 -8.793 -21.245 1.00 73.69 120 GLY A CA 1
ATOM 968 C C . GLY A 1 120 ? -9.532 -9.439 -19.871 1.00 73.69 120 GLY A C 1
ATOM 969 O O . GLY A 1 120 ? -9.950 -10.597 -19.811 1.00 73.69 120 GLY A O 1
ATOM 970 N N . VAL A 1 121 ? -9.313 -8.699 -18.781 1.00 69.75 121 VAL A N 1
ATOM 971 C CA . VAL A 1 121 ? -9.785 -9.098 -17.450 1.00 69.75 121 VAL A CA 1
ATOM 972 C C . VAL A 1 121 ? -11.293 -8.836 -17.405 1.00 69.75 121 VAL A C 1
ATOM 974 O O . VAL A 1 121 ? -11.728 -7.696 -17.538 1.00 69.75 121 VAL A O 1
ATOM 977 N N . LYS A 1 122 ? -12.100 -9.896 -17.307 1.00 58.69 122 LYS A N 1
ATOM 978 C CA . LYS A 1 122 ? -13.543 -9.770 -17.054 1.00 58.69 122 LYS A CA 1
ATOM 979 C C . LYS A 1 122 ? -13.768 -9.667 -15.547 1.00 58.69 122 LYS A C 1
ATOM 981 O O . LYS A 1 122 ? -13.093 -10.380 -14.805 1.00 58.69 122 LYS A O 1
ATOM 986 N N . ASP A 1 123 ? -14.697 -8.799 -15.157 1.00 61.12 123 ASP A N 1
ATOM 987 C CA . ASP A 1 123 ? -15.204 -8.680 -13.783 1.00 61.12 123 ASP A CA 1
ATOM 988 C C . ASP A 1 123 ? -15.760 -10.011 -13.244 1.00 61.12 123 ASP A C 1
ATOM 990 O O . ASP A 1 123 ? -16.367 -10.775 -14.039 1.00 61.12 123 ASP A O 1
#

Organism: NCBI:txid101480